Protein AF-A0A839W1Y0-F1 (afdb_monomer_lite)

Structure (mmCIF, N/CA/C/O backbone):
data_AF-A0A839W1Y0-F1
#
_entry.id   AF-A0A839W1Y0-F1
#
loop_
_atom_site.group_PDB
_atom_site.id
_atom_site.type_symbol
_atom_site.label_atom_id
_atom_site.label_alt_id
_atom_site.label_comp_id
_atom_site.label_asym_id
_atom_site.label_entity_id
_atom_site.label_seq_id
_atom_site.pdbx_PDB_ins_code
_atom_site.Cartn_x
_atom_site.Cartn_y
_atom_site.Cartn_z
_atom_site.occupancy
_atom_site.B_iso_or_equiv
_atom_site.auth_seq_id
_atom_site.auth_comp_id
_atom_site.auth_asym_id
_atom_site.auth_atom_id
_atom_site.pdbx_PDB_model_num
ATOM 1 N N . MET A 1 1 ? -7.036 -1.264 -16.818 1.00 55.44 1 MET A N 1
ATOM 2 C CA . MET A 1 1 ? -6.007 -1.679 -15.833 1.00 55.44 1 MET A CA 1
ATOM 3 C C . MET A 1 1 ? -5.313 -0.506 -15.130 1.00 55.44 1 MET A C 1
ATOM 5 O O . MET A 1 1 ? -5.288 -0.498 -13.910 1.00 55.44 1 MET A O 1
ATOM 9 N N . ARG A 1 2 ? -4.789 0.505 -15.848 1.00 58.50 2 ARG A N 1
ATOM 10 C CA . ARG A 1 2 ? -4.034 1.634 -15.250 1.00 58.50 2 ARG A CA 1
ATOM 11 C C . ARG A 1 2 ? -4.870 2.547 -14.325 1.00 58.50 2 ARG A C 1
ATOM 13 O O . ARG A 1 2 ? -4.371 2.966 -13.288 1.00 58.50 2 ARG A O 1
ATOM 20 N N . ARG A 1 3 ? -6.149 2.784 -14.661 1.00 63.28 3 ARG A N 1
ATOM 21 C CA . ARG A 1 3 ? -7.095 3.595 -13.858 1.00 63.28 3 ARG A CA 1
ATOM 22 C C . ARG A 1 3 ? -7.357 2.992 -12.472 1.00 63.28 3 ARG A C 1
ATOM 24 O O . ARG A 1 3 ? -7.192 3.671 -11.469 1.00 63.28 3 ARG A O 1
ATOM 31 N N . SER A 1 4 ? -7.602 1.684 -12.426 1.00 78.56 4 SER A N 1
ATOM 32 C CA . SER A 1 4 ? -7.897 0.950 -11.188 1.00 78.56 4 SER A CA 1
ATOM 33 C C . SER A 1 4 ? -6.719 0.892 -10.204 1.00 78.56 4 SER A C 1
ATOM 35 O O . SER A 1 4 ? -6.934 0.782 -9.002 1.00 78.56 4 SER A O 1
ATOM 37 N N . MET A 1 5 ? -5.471 0.977 -10.686 1.00 83.62 5 MET A N 1
ATOM 38 C CA . MET A 1 5 ? -4.287 1.022 -9.814 1.00 83.62 5 MET A CA 1
ATOM 39 C C . MET A 1 5 ? -4.098 2.403 -9.179 1.00 83.62 5 MET A C 1
ATOM 41 O O . MET A 1 5 ? -3.801 2.494 -7.993 1.00 83.62 5 MET A O 1
ATOM 45 N N . ALA A 1 6 ? -4.296 3.471 -9.957 1.00 84.81 6 ALA A N 1
ATOM 46 C CA . ALA A 1 6 ? -4.251 4.839 -9.444 1.00 84.81 6 ALA A CA 1
ATOM 47 C C . ALA A 1 6 ? -5.372 5.086 -8.421 1.00 84.81 6 ALA A C 1
ATOM 49 O O . ALA A 1 6 ? -5.143 5.699 -7.385 1.00 84.81 6 ALA A O 1
ATOM 50 N N . GLU A 1 7 ? -6.566 4.544 -8.673 1.00 89.50 7 GLU A N 1
ATOM 51 C CA . GLU A 1 7 ? -7.684 4.578 -7.725 1.00 89.50 7 GLU A CA 1
ATOM 52 C C . GLU A 1 7 ? -7.346 3.859 -6.415 1.00 89.50 7 GLU A C 1
ATOM 54 O O . GLU A 1 7 ? -7.571 4.425 -5.349 1.00 89.50 7 GLU A O 1
ATOM 59 N N . LEU A 1 8 ? -6.753 2.660 -6.486 1.00 88.50 8 LEU A N 1
ATOM 60 C CA . LEU A 1 8 ? -6.306 1.913 -5.308 1.00 88.50 8 LEU A CA 1
ATOM 61 C C . LEU A 1 8 ? -5.238 2.676 -4.511 1.00 88.50 8 LEU A C 1
ATOM 63 O O . LEU A 1 8 ? -5.320 2.722 -3.288 1.00 88.50 8 LEU A O 1
ATOM 67 N N . LEU A 1 9 ? -4.255 3.279 -5.184 1.00 87.69 9 LEU A N 1
ATOM 68 C CA . LEU A 1 9 ? -3.221 4.094 -4.537 1.00 87.69 9 LEU A CA 1
ATOM 69 C C . LEU A 1 9 ? -3.827 5.306 -3.828 1.00 87.69 9 LEU A C 1
ATOM 71 O O . LEU A 1 9 ? -3.586 5.491 -2.640 1.00 87.69 9 LEU A O 1
ATOM 75 N N . ASN A 1 10 ? -4.693 6.055 -4.512 1.00 90.25 10 ASN A N 1
ATOM 76 C CA . ASN A 1 10 ? -5.404 7.183 -3.913 1.00 90.25 10 ASN A CA 1
ATOM 77 C C . ASN A 1 10 ? -6.257 6.742 -2.715 1.00 90.25 10 ASN A C 1
ATOM 79 O O . ASN A 1 10 ? -6.373 7.457 -1.724 1.00 90.25 10 ASN A O 1
ATOM 83 N N . GLU A 1 11 ? -6.890 5.571 -2.791 1.00 92.12 11 GLU A N 1
ATOM 84 C CA . GLU A 1 11 ? -7.702 5.039 -1.699 1.00 92.12 11 GLU A CA 1
ATOM 85 C C . GLU A 1 11 ? -6.853 4.657 -0.481 1.00 92.12 11 GLU A C 1
ATOM 87 O O . GLU A 1 11 ? -7.238 4.973 0.644 1.00 92.12 11 GLU A O 1
ATOM 92 N N . LEU A 1 12 ? -5.685 4.050 -0.704 1.00 90.88 12 LEU A N 1
ATOM 93 C CA . LEU A 1 12 ? -4.698 3.751 0.334 1.00 90.88 12 LEU A CA 1
ATOM 94 C C . LEU A 1 12 ? -4.172 5.036 0.989 1.00 90.88 12 LEU A C 1
ATOM 96 O O . LEU A 1 12 ? -4.193 5.143 2.214 1.00 90.88 12 LEU A O 1
ATOM 100 N N . GLU A 1 13 ? -3.786 6.031 0.192 1.00 89.88 13 GLU A N 1
ATOM 101 C CA . GLU A 1 13 ? -3.289 7.321 0.684 1.00 89.88 13 GLU A CA 1
ATOM 102 C C . GLU A 1 13 ? -4.336 8.079 1.504 1.00 89.88 13 GLU A C 1
ATOM 104 O O . GLU A 1 13 ? -4.007 8.627 2.556 1.00 89.88 13 GLU A O 1
ATOM 109 N N . ARG A 1 14 ? -5.613 8.051 1.094 1.00 92.06 14 ARG A N 1
ATOM 110 C CA . ARG A 1 14 ? -6.723 8.635 1.873 1.00 92.06 14 ARG A CA 1
ATOM 111 C C . ARG A 1 14 ? -6.873 8.023 3.264 1.00 92.06 14 ARG A C 1
ATOM 113 O O . ARG A 1 14 ? -7.328 8.705 4.173 1.00 92.06 14 ARG A O 1
ATOM 120 N N . HIS A 1 15 ? -6.488 6.760 3.429 1.00 91.19 15 HIS A N 1
ATOM 121 C CA . HIS A 1 15 ? -6.480 6.070 4.721 1.00 91.19 15 HIS A CA 1
ATOM 122 C C . HIS A 1 15 ? -5.135 6.219 5.455 1.00 91.19 15 HIS A C 1
ATOM 124 O O . HIS A 1 15 ? -4.878 5.528 6.437 1.00 91.19 15 HIS A O 1
ATOM 130 N N . GLY A 1 16 ? -4.242 7.081 4.961 1.00 90.81 16 GLY A N 1
ATOM 131 C CA . GLY A 1 16 ? -2.905 7.278 5.514 1.00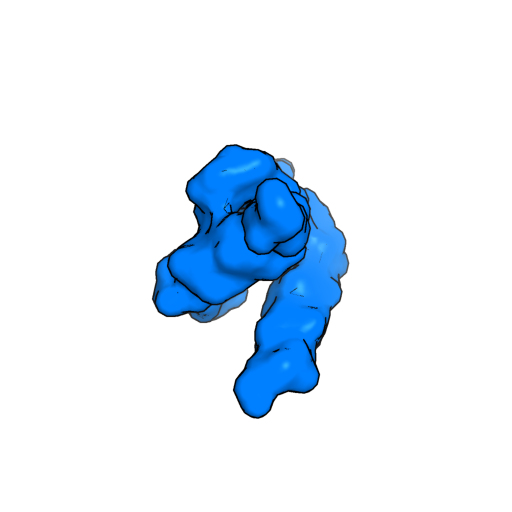 90.81 16 GLY A CA 1
ATOM 132 C C . GLY A 1 16 ? -1.941 6.121 5.242 1.00 90.81 16 GLY A C 1
ATOM 133 O O . GLY A 1 16 ? -0.829 6.124 5.770 1.00 90.81 16 GLY A O 1
ATOM 134 N N . VAL A 1 17 ? -2.323 5.132 4.426 1.00 91.88 17 VAL A N 1
ATOM 135 C CA . VAL A 1 17 ? -1.435 4.021 4.076 1.00 91.88 17 VAL A CA 1
ATOM 136 C C . VAL A 1 17 ? -0.354 4.525 3.136 1.00 91.88 17 VAL A C 1
ATOM 138 O O . VAL A 1 17 ? -0.638 5.073 2.073 1.00 91.88 17 VAL A O 1
ATOM 141 N N . ARG A 1 18 ? 0.905 4.289 3.506 1.00 89.38 18 ARG A N 1
ATOM 142 C CA . ARG A 1 18 ? 2.061 4.682 2.695 1.00 89.38 18 ARG A CA 1
ATOM 143 C C . ARG A 1 18 ? 2.672 3.452 2.050 1.00 89.38 18 ARG A C 1
ATOM 145 O O . ARG A 1 18 ? 2.976 2.469 2.727 1.00 89.38 18 ARG A O 1
ATOM 152 N N . LEU A 1 19 ? 2.882 3.507 0.741 1.00 86.44 19 LEU A N 1
ATOM 153 C CA . LEU A 1 19 ? 3.609 2.468 0.023 1.00 86.44 19 LEU A CA 1
ATOM 154 C C . LEU A 1 19 ? 5.117 2.745 0.129 1.00 86.44 19 LEU A C 1
ATOM 156 O O . LEU A 1 19 ? 5.599 3.811 -0.243 1.00 86.44 19 LEU A O 1
ATOM 160 N N . LEU A 1 20 ? 5.856 1.782 0.669 1.00 85.38 20 LEU A N 1
ATOM 161 C CA . LEU A 1 20 ? 7.300 1.838 0.867 1.00 85.38 20 LEU A CA 1
ATOM 162 C C . LEU A 1 20 ? 8.048 1.153 -0.289 1.00 85.38 20 LEU A C 1
ATOM 164 O O . LEU A 1 20 ? 7.507 0.239 -0.930 1.00 85.38 20 LEU A O 1
ATOM 168 N N . PRO A 1 21 ? 9.332 1.503 -0.503 1.00 79.69 21 PRO A N 1
ATOM 169 C CA . PRO A 1 21 ? 10.195 0.803 -1.447 1.00 79.69 21 PRO A CA 1
ATOM 170 C C . PRO A 1 21 ? 10.186 -0.719 -1.233 1.00 79.69 21 PRO A C 1
ATOM 172 O O . PRO A 1 21 ? 10.246 -1.222 -0.103 1.00 79.69 21 PRO A O 1
ATOM 175 N N . GLY A 1 22 ? 10.091 -1.458 -2.341 1.00 75.81 22 GLY A N 1
ATOM 176 C CA . GLY A 1 22 ? 9.961 -2.920 -2.338 1.00 75.81 22 GLY A CA 1
ATOM 177 C C . GLY A 1 22 ? 8.527 -3.438 -2.157 1.00 75.81 22 GLY A C 1
ATOM 178 O O . GLY A 1 22 ? 8.337 -4.630 -1.919 1.00 75.81 22 GLY A O 1
ATOM 179 N N . GLY A 1 23 ? 7.516 -2.565 -2.254 1.00 78.88 23 GLY A N 1
ATOM 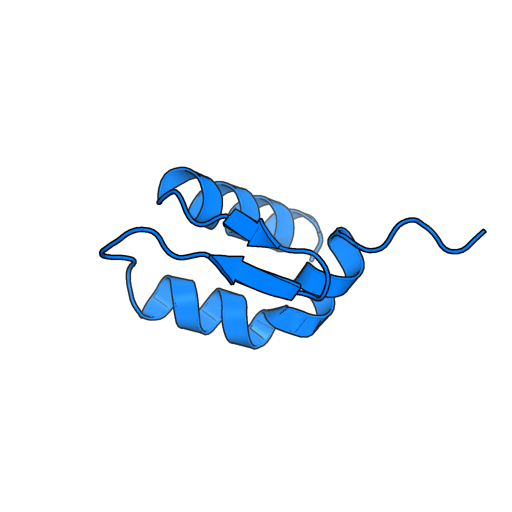180 C CA . GLY A 1 23 ? 6.103 -2.959 -2.238 1.00 78.88 23 GLY A CA 1
ATOM 181 C C . GLY A 1 23 ? 5.565 -3.305 -0.849 1.00 78.88 23 GLY A C 1
ATOM 182 O O . GLY A 1 23 ? 4.629 -4.097 -0.732 1.00 78.88 23 GLY A O 1
ATOM 183 N N . ARG A 1 24 ? 6.175 -2.748 0.203 1.00 84.94 24 ARG A N 1
ATOM 184 C CA . 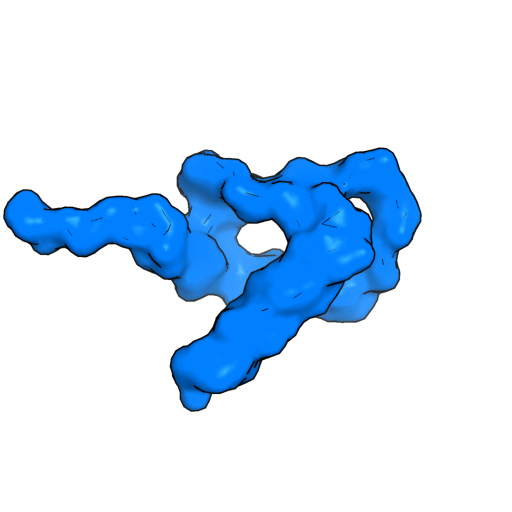ARG A 1 24 ? 5.686 -2.859 1.586 1.00 84.94 24 ARG A CA 1
ATOM 185 C C . ARG A 1 24 ? 4.659 -1.761 1.860 1.00 84.94 24 ARG A C 1
ATOM 187 O O . ARG A 1 24 ? 4.767 -0.678 1.302 1.00 84.94 24 ARG A O 1
ATOM 194 N N . LEU A 1 25 ? 3.678 -2.032 2.716 1.00 88.62 25 LEU A N 1
ATOM 195 C CA . LEU A 1 25 ? 2.666 -1.054 3.123 1.00 88.62 25 LEU A CA 1
ATOM 196 C C . LEU A 1 25 ? 2.912 -0.668 4.580 1.00 88.62 25 LEU A C 1
ATOM 198 O O . LEU A 1 25 ? 3.005 -1.546 5.435 1.00 88.62 25 LEU A O 1
ATOM 202 N N . LEU A 1 26 ? 3.012 0.629 4.849 1.00 90.44 26 LEU A N 1
ATOM 203 C CA . LEU A 1 26 ? 2.975 1.186 6.194 1.00 90.44 26 LEU A CA 1
ATOM 204 C C . LEU A 1 26 ? 1.540 1.618 6.487 1.00 90.44 26 LEU A C 1
ATOM 206 O O . LEU A 1 26 ? 1.012 2.499 5.810 1.00 90.44 26 LEU A O 1
ATOM 210 N N . VAL A 1 27 ? 0.920 0.985 7.477 1.00 90.81 27 VAL A N 1
ATOM 211 C CA . VAL A 1 27 ? -0.486 1.180 7.837 1.00 90.81 27 VAL A CA 1
ATOM 212 C C . VAL A 1 27 ? -0.529 1.833 9.225 1.00 90.81 27 VAL A C 1
ATOM 214 O O . VAL A 1 27 ? -0.179 1.162 10.193 1.00 90.81 27 VAL A O 1
ATOM 217 N N . PRO A 1 28 ? -0.871 3.131 9.343 1.00 82.69 28 PRO A N 1
ATOM 218 C CA . PRO A 1 28 ? -0.727 3.876 10.598 1.00 82.69 28 PRO A CA 1
ATOM 219 C C . PRO A 1 28 ? -1.880 3.681 11.599 1.00 82.69 28 PRO A C 1
ATOM 221 O O . PRO A 1 28 ? -1.841 4.269 12.675 1.00 82.69 28 PRO A O 1
ATOM 224 N N . GLY A 1 29 ? -2.900 2.887 11.268 1.00 81.56 29 GLY A N 1
ATOM 225 C CA . GLY A 1 29 ? -4.071 2.684 12.120 1.00 81.56 29 GLY A CA 1
ATOM 226 C C . GLY A 1 29 ? -5.086 1.733 11.493 1.00 81.56 29 GLY A C 1
ATOM 227 O O . GLY A 1 29 ? -4.717 0.852 10.713 1.00 81.56 29 GLY A O 1
ATOM 228 N N . ASP A 1 30 ? -6.364 1.930 11.807 1.00 85.25 30 ASP A N 1
ATOM 229 C CA . ASP A 1 30 ? -7.438 1.078 11.303 1.00 85.25 30 ASP A CA 1
ATOM 230 C C . ASP A 1 30 ? -7.727 1.348 9.829 1.00 85.25 30 ASP A C 1
ATOM 232 O O . ASP A 1 30 ? -8.240 2.395 9.430 1.00 85.25 30 ASP A O 1
ATOM 236 N N . VAL A 1 31 ? -7.397 0.358 9.003 1.00 90.81 31 VAL A N 1
ATOM 237 C CA . VAL A 1 31 ? -7.663 0.369 7.568 1.00 90.81 31 VAL A CA 1
ATOM 238 C C . VAL A 1 31 ? -8.554 -0.817 7.229 1.00 90.81 31 VAL A C 1
ATOM 240 O O . VAL A 1 31 ? -8.271 -1.933 7.674 1.00 90.81 31 VAL A O 1
ATOM 243 N N . PRO A 1 32 ? -9.609 -0.628 6.412 1.00 91.69 32 PRO A N 1
ATOM 244 C CA . PRO A 1 32 ? -10.522 -1.707 6.073 1.00 91.69 32 PRO A CA 1
ATOM 245 C C . PRO A 1 32 ? -9.787 -2.931 5.516 1.00 91.69 32 PRO A C 1
ATOM 247 O O . PRO A 1 32 ? -9.054 -2.841 4.524 1.00 91.69 32 PRO A O 1
ATOM 250 N N . ALA A 1 33 ? -10.040 -4.105 6.098 1.00 90.50 33 ALA A N 1
ATOM 251 C CA . ALA A 1 33 ? -9.459 -5.365 5.635 1.00 90.50 33 ALA A CA 1
ATOM 252 C C . ALA A 1 33 ? -9.647 -5.615 4.118 1.00 90.50 33 ALA A C 1
ATOM 254 O O . ALA A 1 33 ? -8.689 -6.052 3.473 1.00 90.50 33 ALA A O 1
ATOM 255 N N . PRO A 1 34 ? -10.794 -5.276 3.484 1.00 92.62 34 PRO A N 1
ATOM 256 C CA . PRO A 1 34 ? -10.948 -5.405 2.032 1.00 92.62 34 PRO A CA 1
ATOM 257 C C . PRO A 1 34 ? -9.969 -4.542 1.220 1.00 92.62 34 PRO A C 1
ATOM 259 O O . PRO A 1 34 ? -9.519 -4.951 0.146 1.00 92.62 34 PRO A O 1
ATOM 262 N N . LEU A 1 35 ? -9.608 -3.355 1.717 1.00 90.69 35 LEU A N 1
ATOM 263 C CA . LEU A 1 35 ? -8.630 -2.471 1.079 1.00 90.69 35 LEU A CA 1
ATOM 264 C C . LEU A 1 35 ? -7.220 -3.068 1.174 1.00 90.69 35 LEU A C 1
ATOM 266 O O . LEU A 1 35 ? -6.531 -3.172 0.157 1.00 90.69 35 LEU A O 1
ATOM 270 N N . LEU A 1 36 ? -6.835 -3.570 2.350 1.00 89.75 36 LEU A N 1
ATOM 271 C CA . LEU A 1 36 ? -5.554 -4.259 2.548 1.00 89.75 36 LEU A CA 1
ATOM 272 C C . LEU A 1 36 ? -5.447 -5.533 1.698 1.00 89.75 36 LEU A C 1
ATOM 274 O O . LEU A 1 36 ? -4.415 -5.784 1.076 1.00 89.75 36 LEU A O 1
ATOM 278 N N . MET A 1 37 ? -6.528 -6.308 1.598 1.00 91.62 37 MET A N 1
ATOM 279 C CA . MET A 1 37 ? -6.594 -7.503 0.752 1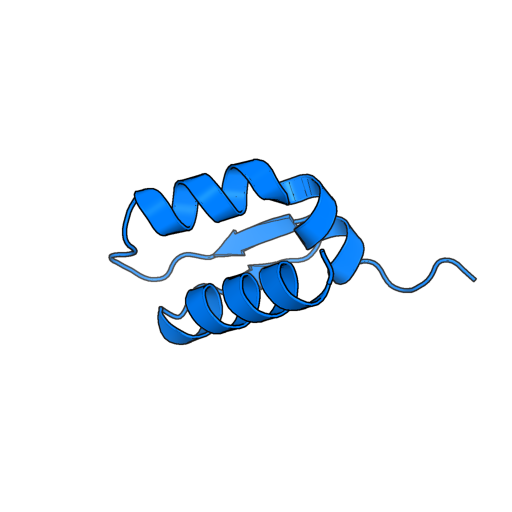.00 91.62 37 MET A CA 1
ATOM 280 C C . MET A 1 37 ? -6.413 -7.166 -0.732 1.00 91.62 37 MET A C 1
ATOM 282 O O . MET A 1 37 ? -5.656 -7.846 -1.431 1.00 91.62 37 MET A O 1
ATOM 286 N N . ARG A 1 38 ? -7.058 -6.100 -1.229 1.00 90.88 38 ARG A N 1
ATOM 287 C CA . ARG A 1 38 ? -6.847 -5.615 -2.606 1.00 90.88 38 ARG A CA 1
ATOM 288 C C . ARG A 1 38 ? -5.404 -5.172 -2.826 1.00 90.88 38 ARG A C 1
ATOM 290 O O . ARG A 1 38 ? -4.823 -5.535 -3.849 1.00 90.88 38 ARG A O 1
ATOM 297 N N . ALA A 1 39 ? -4.816 -4.444 -1.880 1.00 90.25 39 ALA A N 1
ATOM 298 C CA . ALA A 1 39 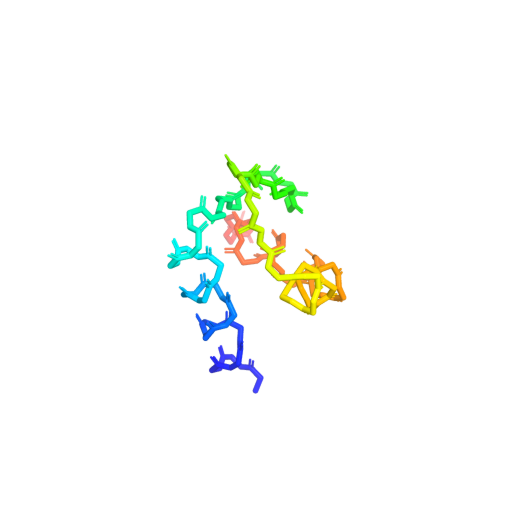? -3.424 -4.017 -1.964 1.00 90.25 39 ALA A CA 1
ATOM 299 C C . ALA A 1 39 ? -2.462 -5.218 -1.983 1.00 90.25 39 ALA A C 1
ATOM 301 O O . ALA A 1 39 ? -1.570 -5.281 -2.826 1.00 90.25 39 ALA A O 1
ATOM 302 N N . HIS A 1 40 ? -2.702 -6.230 -1.144 1.00 89.12 40 HIS A N 1
ATOM 303 C CA . HIS A 1 40 ? -1.927 -7.471 -1.127 1.00 89.12 40 HIS A CA 1
ATOM 304 C C . HIS A 1 40 ? -1.996 -8.222 -2.465 1.00 89.12 40 HIS A C 1
ATOM 306 O O . HIS A 1 40 ? -0.960 -8.588 -3.022 1.00 89.12 40 HIS A O 1
ATOM 312 N N . ARG A 1 41 ? -3.198 -8.391 -3.035 1.00 90.38 41 ARG A N 1
ATOM 313 C CA . ARG A 1 41 ? -3.381 -9.029 -4.355 1.00 90.38 41 ARG A CA 1
ATOM 314 C C . ARG A 1 41 ? -2.635 -8.291 -5.468 1.00 90.38 41 ARG A C 1
ATOM 316 O O . ARG A 1 41 ? -2.146 -8.914 -6.403 1.00 90.38 41 ARG A O 1
ATOM 323 N N . ASN A 1 42 ? -2.501 -6.973 -5.340 1.00 88.62 42 ASN A N 1
ATOM 324 C CA . ASN A 1 42 ? -1.819 -6.115 -6.303 1.00 88.62 42 ASN A CA 1
ATOM 325 C C . ASN A 1 42 ? -0.363 -5.792 -5.921 1.00 88.62 42 ASN A C 1
ATOM 327 O O . ASN A 1 42 ? 0.262 -4.961 -6.578 1.00 88.62 42 ASN A O 1
ATOM 331 N N . ARG A 1 43 ? 0.221 -6.459 -4.911 1.00 85.50 43 ARG A N 1
ATOM 332 C CA . ARG A 1 43 ? 1.548 -6.124 -4.356 1.00 85.50 43 ARG A CA 1
ATOM 333 C C . ARG A 1 43 ? 2.643 -6.034 -5.417 1.00 85.50 43 ARG A C 1
ATOM 335 O O . ARG A 1 43 ? 3.473 -5.133 -5.367 1.00 85.50 43 ARG A O 1
ATOM 342 N N . ARG A 1 44 ? 2.654 -6.953 -6.389 1.00 85.31 44 ARG A N 1
ATOM 343 C CA . ARG A 1 44 ? 3.639 -6.936 -7.485 1.00 85.31 44 ARG A CA 1
ATOM 344 C C . ARG A 1 44 ? 3.507 -5.692 -8.358 1.00 85.31 44 ARG A C 1
ATOM 346 O O . ARG A 1 44 ? 4.512 -5.057 -8.653 1.00 85.31 44 ARG A O 1
ATOM 353 N N . ALA A 1 45 ? 2.284 -5.335 -8.736 1.00 85.38 45 ALA A N 1
ATOM 354 C CA . ALA A 1 45 ? 2.027 -4.159 -9.555 1.00 85.38 45 ALA A CA 1
ATOM 355 C C . ALA A 1 45 ? 2.304 -2.856 -8.784 1.00 85.38 45 ALA A C 1
ATOM 357 O O . ALA A 1 45 ? 2.902 -1.943 -9.342 1.00 85.38 45 ALA A O 1
ATOM 358 N N . LEU A 1 46 ? 1.971 -2.806 -7.489 1.00 82.38 46 LEU A N 1
ATOM 359 C CA . LEU A 1 46 ? 2.326 -1.694 -6.599 1.00 82.38 46 LEU A CA 1
ATOM 360 C C . LEU A 1 46 ? 3.848 -1.537 -6.472 1.00 82.38 46 LEU A C 1
ATOM 362 O O . LEU A 1 46 ? 4.378 -0.439 -6.602 1.00 82.38 46 LEU A O 1
ATOM 366 N N . SER A 1 47 ? 4.571 -2.644 -6.287 1.00 83.25 47 SER A N 1
ATOM 367 C CA . SER A 1 47 ? 6.036 -2.625 -6.243 1.00 83.25 47 SER A CA 1
ATOM 368 C C . SER A 1 47 ? 6.653 -2.178 -7.567 1.00 83.25 47 SER A C 1
ATOM 370 O O . SER A 1 47 ? 7.682 -1.511 -7.550 1.00 83.25 47 SER A O 1
ATOM 372 N N . ALA A 1 48 ? 6.056 -2.556 -8.700 1.00 83.31 48 ALA A N 1
ATOM 373 C CA . ALA A 1 48 ? 6.517 -2.145 -10.022 1.00 83.31 48 ALA A CA 1
ATOM 374 C C . ALA A 1 48 ? 6.241 -0.659 -10.295 1.00 83.31 48 ALA A C 1
ATOM 376 O O . ALA A 1 48 ? 7.056 -0.010 -10.934 1.00 83.31 48 ALA A O 1
ATOM 377 N N . ALA A 1 49 ? 5.138 -0.110 -9.776 1.00 76.06 49 ALA A N 1
ATOM 378 C CA . ALA A 1 49 ? 4.810 1.311 -9.902 1.00 76.06 49 ALA A CA 1
ATOM 379 C C . ALA A 1 49 ? 5.783 2.228 -9.135 1.00 76.06 49 ALA A C 1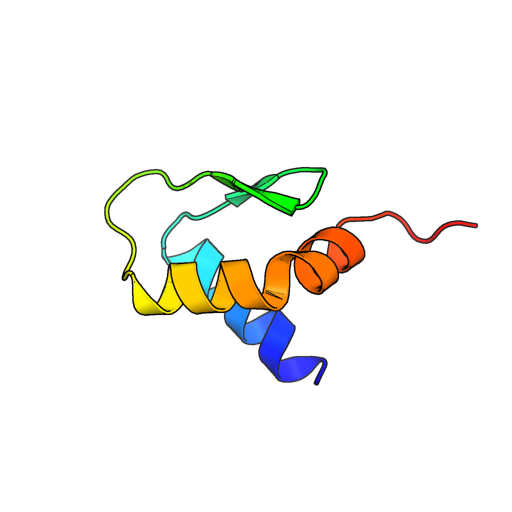
ATOM 381 O O . ALA A 1 49 ? 5.966 3.376 -9.526 1.00 76.06 49 ALA A O 1
ATOM 382 N N . LEU A 1 50 ? 6.409 1.723 -8.066 1.00 72.62 50 LEU A N 1
ATOM 383 C CA . LEU A 1 50 ? 7.458 2.429 -7.321 1.00 72.62 50 LEU A CA 1
ATOM 384 C C . LEU A 1 50 ? 8.873 2.172 -7.837 1.00 72.62 50 LEU A C 1
ATOM 386 O O . LEU A 1 50 ? 9.802 2.871 -7.431 1.00 72.62 50 LEU A O 1
ATOM 390 N N . ALA A 1 51 ? 9.071 1.140 -8.657 1.00 69.12 51 ALA A N 1
ATOM 391 C CA . ALA A 1 51 ? 10.381 0.889 -9.223 1.00 69.12 51 ALA A CA 1
ATOM 392 C C . ALA A 1 51 ? 10.684 2.005 -10.237 1.00 69.12 51 ALA A C 1
ATOM 394 O O . ALA A 1 51 ? 9.851 2.255 -11.113 1.00 69.12 51 ALA A O 1
ATOM 395 N N . PRO A 1 52 ? 11.848 2.678 -10.152 1.00 60.19 52 PRO A N 1
ATOM 396 C CA . PRO A 1 52 ? 12.257 3.586 -11.212 1.00 60.19 52 PRO A CA 1
ATOM 397 C C . PRO A 1 52 ? 12.290 2.814 -12.541 1.00 60.19 52 PRO A C 1
ATOM 399 O O . PRO A 1 52 ? 12.586 1.609 -12.530 1.00 60.19 52 PRO A O 1
ATOM 402 N N . PRO A 1 53 ? 11.970 3.462 -13.678 1.00 58.91 53 PRO A N 1
ATOM 403 C CA . PRO A 1 53 ? 12.121 2.820 -14.973 1.00 58.91 53 PRO A CA 1
ATOM 404 C C . PRO A 1 53 ? 13.569 2.343 -15.071 1.00 58.91 53 PRO A C 1
ATOM 406 O O . PRO A 1 53 ? 14.497 3.134 -14.915 1.00 58.91 53 PRO A O 1
ATOM 409 N N . ARG A 1 54 ? 13.759 1.031 -15.233 1.00 55.38 54 ARG A N 1
ATOM 410 C CA . ARG A 1 54 ? 15.081 0.462 -15.491 1.00 55.38 54 ARG A CA 1
ATOM 411 C C . ARG A 1 54 ? 15.487 0.930 -16.889 1.00 55.38 54 ARG A C 1
ATOM 413 O O . ARG A 1 54 ? 15.021 0.349 -17.866 1.00 55.38 54 ARG A O 1
ATOM 420 N N . GLY A 1 55 ? 16.221 2.038 -16.943 1.00 50.53 55 GLY A N 1
ATOM 421 C CA . GLY A 1 55 ? 17.002 2.476 -18.098 1.00 50.53 55 GLY A CA 1
ATOM 422 C C . GLY A 1 55 ? 18.375 1.832 -18.071 1.00 50.53 55 GLY A C 1
ATOM 423 O O . GLY A 1 55 ? 18.874 1.596 -16.945 1.00 50.53 55 GLY A O 1
#

Foldseek 3Di:
DVVVVVVLVVLCVVQVWDQDAPQDIDHPDDDDPVSVVVSVVCSVVSNVVPDDPPD

Sequence (55 aa):
MRRSMAELLNELERHGVRLLPGGRLLVPGDVPAPLLMRAHRNRRALSAALAPPRG

Secondary structure (DSSP, 8-state):
-HHHHHHHHHHHHHTT-EEETTTEEE--S---HHHHHHHHHTHHHHHHHHSPP--

pLDDT: mean 82.8, std 11.02, range [50.53, 92.62]

Radius of gyration: 11.01 Å; chains: 1; bounding box: 28×18×30 Å